Protein AF-S9NS95-F1 (afdb_monomer_lite)

Structure (mmCIF, N/CA/C/O backbone):
data_AF-S9NS95-F1
#
_entry.id   AF-S9NS95-F1
#
loop_
_atom_site.group_PDB
_atom_site.id
_atom_site.type_symbol
_atom_site.label_atom_id
_atom_site.label_alt_id
_atom_site.label_comp_id
_atom_site.label_asym_id
_atom_site.label_entity_id
_atom_site.label_seq_id
_atom_site.pdbx_PDB_ins_code
_atom_site.Cartn_x
_atom_site.Cartn_y
_atom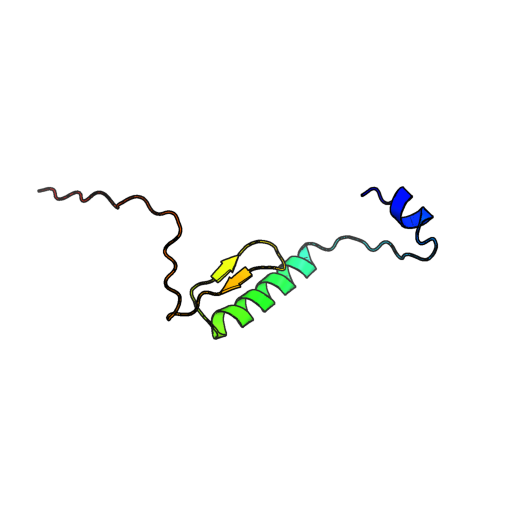_site.Cartn_z
_atom_site.occupancy
_atom_site.B_iso_or_equiv
_atom_site.auth_seq_id
_atom_site.auth_comp_id
_atom_site.auth_asym_id
_atom_site.auth_atom_id
_atom_site.pdbx_PDB_model_num
ATOM 1 N N . MET A 1 1 ? 0.105 12.583 12.468 1.00 76.44 1 MET A N 1
ATOM 2 C CA . MET A 1 1 ? -1.095 12.833 13.302 1.00 76.44 1 MET A CA 1
ATOM 3 C C . MET A 1 1 ? -1.223 11.698 14.309 1.00 76.44 1 MET A C 1
ATOM 5 O O . MET A 1 1 ? -0.911 10.575 13.941 1.00 76.44 1 MET A O 1
ATOM 9 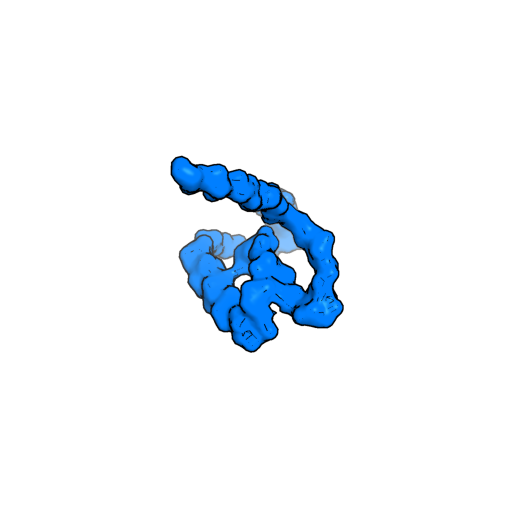N N . LEU A 1 2 ? -1.613 11.967 15.557 1.00 92.50 2 LEU A N 1
ATOM 10 C CA . LEU A 1 2 ? -1.799 10.922 16.575 1.00 92.50 2 LEU A CA 1
ATOM 11 C C . LEU A 1 2 ? -3.232 10.370 16.526 1.00 92.50 2 LEU A C 1
ATOM 13 O O . LEU A 1 2 ? -4.167 11.142 16.313 1.00 92.50 2 LEU A O 1
ATOM 17 N N . ALA A 1 3 ? -3.414 9.071 16.790 1.00 91.81 3 ALA A N 1
ATOM 18 C CA . ALA A 1 3 ? -4.737 8.431 16.801 1.00 91.81 3 ALA A CA 1
ATOM 19 C C . ALA A 1 3 ? -5.708 9.100 17.793 1.00 91.81 3 ALA A C 1
ATOM 21 O O . ALA A 1 3 ? -6.846 9.383 17.440 1.00 91.81 3 ALA A O 1
ATOM 22 N N . VAL A 1 4 ? -5.220 9.483 18.980 1.00 95.62 4 VAL A N 1
ATOM 23 C CA . VAL A 1 4 ? -6.003 10.205 20.005 1.00 95.62 4 VAL A CA 1
ATOM 24 C C . VAL A 1 4 ? -6.540 11.541 19.481 1.00 95.62 4 VAL A C 1
ATOM 26 O O . VAL A 1 4 ? -7.642 11.965 19.821 1.00 95.62 4 VAL A O 1
ATOM 29 N N . THR A 1 5 ? -5.775 12.235 18.634 1.00 97.56 5 THR A N 1
ATOM 30 C CA . THR A 1 5 ? -6.247 13.474 18.006 1.00 97.56 5 THR A CA 1
ATOM 31 C C . THR A 1 5 ? -7.359 13.185 16.998 1.00 97.56 5 THR A C 1
ATOM 33 O O . THR A 1 5 ? -8.326 13.939 16.946 1.00 97.56 5 THR A O 1
ATOM 36 N N . ALA A 1 6 ? -7.246 12.098 16.226 1.00 95.81 6 ALA A N 1
ATOM 37 C CA . ALA A 1 6 ? -8.266 11.693 15.258 1.00 95.81 6 ALA A CA 1
ATOM 38 C C . ALA A 1 6 ? -9.576 11.271 15.942 1.00 95.81 6 ALA A C 1
ATOM 40 O O . ALA A 1 6 ? -10.641 11.721 15.531 1.00 95.81 6 ALA A O 1
ATOM 41 N N . GLU A 1 7 ? -9.499 10.497 17.025 1.00 96.94 7 GLU A N 1
ATOM 42 C CA . GLU A 1 7 ? -10.662 10.062 17.810 1.00 96.94 7 GLU A CA 1
ATOM 43 C C . GLU A 1 7 ? -11.433 11.248 18.407 1.00 96.94 7 GLU A C 1
ATOM 45 O O . GLU A 1 7 ? -12.656 11.303 18.338 1.00 96.94 7 GLU A O 1
ATOM 50 N N . ARG A 1 8 ? -10.729 12.262 18.927 1.00 97.12 8 ARG A N 1
ATOM 51 C CA . ARG A 1 8 ? -11.375 13.474 19.461 1.00 97.12 8 ARG A CA 1
ATOM 52 C C . ARG A 1 8 ? -12.135 14.271 18.400 1.00 97.12 8 ARG A C 1
ATOM 54 O O . ARG A 1 8 ? -13.136 14.900 18.729 1.00 97.12 8 ARG A O 1
ATOM 61 N N . LEU A 1 9 ? -11.637 14.293 17.163 1.00 97.38 9 LEU A N 1
ATOM 62 C CA . LEU A 1 9 ? -12.279 14.993 16.045 1.00 97.38 9 LEU A CA 1
ATOM 63 C C . LEU A 1 9 ? -13.418 14.171 15.433 1.00 97.38 9 LEU A C 1
ATOM 65 O O . LEU A 1 9 ? -14.386 14.742 14.940 1.00 97.38 9 LEU A O 1
ATOM 69 N N . CYS A 1 10 ? -13.307 12.844 15.470 1.00 97.38 10 CYS A N 1
ATOM 70 C CA . CYS A 1 10 ? -14.302 11.918 14.950 1.00 97.38 10 CYS A CA 1
ATOM 71 C C . CYS A 1 10 ? -14.472 10.727 15.913 1.00 97.38 10 CYS A C 1
ATOM 73 O O . CYS A 1 10 ? -13.849 9.681 15.712 1.00 97.38 10 CYS A O 1
ATOM 75 N N . PRO A 1 11 ? -15.336 10.850 16.942 1.00 96.75 11 PRO A N 1
ATOM 76 C CA . PRO A 1 11 ? -15.521 9.804 17.958 1.00 96.75 11 PRO A CA 1
ATOM 77 C C . PRO A 1 11 ? -16.100 8.490 17.421 1.00 96.75 11 PRO A C 1
ATOM 79 O O . PRO A 1 11 ? -16.060 7.468 18.097 1.00 96.75 11 PRO A O 1
ATOM 82 N N . HIS A 1 12 ? -16.659 8.513 16.210 1.00 96.88 12 HIS A N 1
ATOM 83 C CA . HIS A 1 12 ? -17.225 7.343 15.537 1.00 96.88 12 HIS A CA 1
ATOM 84 C C . HIS A 1 12 ? -16.274 6.732 14.495 1.00 96.88 12 HIS A C 1
ATOM 86 O O . HIS A 1 12 ? -16.684 5.851 13.740 1.00 96.88 12 HIS A O 1
ATOM 92 N N . ALA A 1 13 ? -15.024 7.202 14.412 1.00 95.44 13 ALA A N 1
ATOM 93 C CA . ALA A 1 13 ? -14.033 6.640 13.503 1.00 95.44 13 ALA A CA 1
ATOM 94 C C . ALA A 1 13 ? -13.726 5.175 13.852 1.00 95.44 13 ALA A C 1
ATOM 96 O O . ALA A 1 13 ? -13.584 4.806 15.017 1.00 95.44 13 ALA A O 1
ATOM 97 N N . ILE A 1 14 ? -13.584 4.342 12.821 1.00 95.75 14 ILE A N 1
ATOM 98 C CA . ILE A 1 14 ? -13.192 2.939 12.960 1.00 95.75 14 ILE A CA 1
ATOM 99 C C . ILE A 1 14 ? -11.690 2.838 12.681 1.00 95.75 14 ILE A C 1
ATOM 101 O O . ILE A 1 14 ? -11.238 3.160 11.583 1.00 95.75 14 ILE A O 1
ATOM 105 N N . PHE A 1 15 ? -10.918 2.371 13.663 1.00 94.94 15 PHE A N 1
ATOM 106 C CA . PHE A 1 15 ? -9.475 2.159 13.535 1.00 94.94 15 PHE A CA 1
ATOM 107 C C . PHE A 1 15 ? -9.198 0.697 13.173 1.00 94.94 15 PHE A C 1
ATOM 109 O O . PHE A 1 15 ? -9.300 -0.195 14.014 1.00 94.94 15 PHE A O 1
ATOM 116 N N . GLY A 1 16 ? -8.899 0.451 11.898 1.00 92.94 16 GLY A N 1
ATOM 117 C CA . GLY A 1 16 ? -8.614 -0.887 11.379 1.00 92.94 16 GLY A CA 1
ATOM 118 C C . GLY A 1 16 ? -7.160 -1.333 11.592 1.00 92.94 16 GLY A C 1
ATOM 119 O O . GLY A 1 16 ? -6.276 -0.491 11.770 1.00 92.94 16 GLY A O 1
ATOM 120 N N . PRO A 1 17 ? -6.892 -2.652 11.553 1.00 95.25 17 PRO A N 1
ATOM 121 C CA . PRO A 1 17 ? -5.531 -3.173 11.533 1.00 95.25 17 PRO A CA 1
ATOM 122 C C . PRO A 1 17 ? -4.844 -2.850 10.200 1.00 95.25 17 PRO A C 1
ATOM 124 O O . PRO A 1 17 ? -5.491 -2.755 9.158 1.00 95.25 17 PRO A O 1
ATOM 127 N N . LEU A 1 18 ? -3.519 -2.730 10.237 1.00 94.25 18 LEU A N 1
ATOM 128 C CA . LEU A 1 18 ? -2.695 -2.548 9.047 1.00 94.25 18 LEU A CA 1
ATOM 129 C C . LEU A 1 18 ? -2.360 -3.910 8.426 1.00 94.25 18 LEU A C 1
ATOM 131 O O . LEU A 1 18 ? -1.765 -4.756 9.095 1.00 94.25 18 LEU A O 1
ATOM 135 N N . ASP A 1 19 ? -2.723 -4.116 7.159 1.00 96.44 19 ASP A N 1
ATOM 136 C CA . ASP A 1 19 ? -2.475 -5.361 6.422 1.00 96.44 19 ASP A CA 1
ATOM 137 C C . ASP A 1 19 ? -1.538 -5.125 5.230 1.00 96.44 19 ASP A C 1
ATOM 139 O O . ASP A 1 19 ? -1.940 -5.053 4.069 1.00 96.44 19 ASP A O 1
ATOM 143 N N . PHE A 1 20 ? -0.239 -5.066 5.529 1.00 96.00 20 PHE A N 1
ATOM 144 C CA . PHE A 1 20 ? 0.800 -4.868 4.516 1.00 96.00 20 PHE A CA 1
ATOM 145 C C . PHE A 1 20 ? 0.865 -5.977 3.461 1.00 96.00 20 PHE A C 1
ATOM 147 O O . PHE A 1 20 ? 1.384 -5.749 2.366 1.00 96.00 20 PHE A O 1
ATOM 154 N N . THR A 1 21 ? 0.395 -7.185 3.784 1.00 98.00 21 THR A N 1
ATOM 155 C C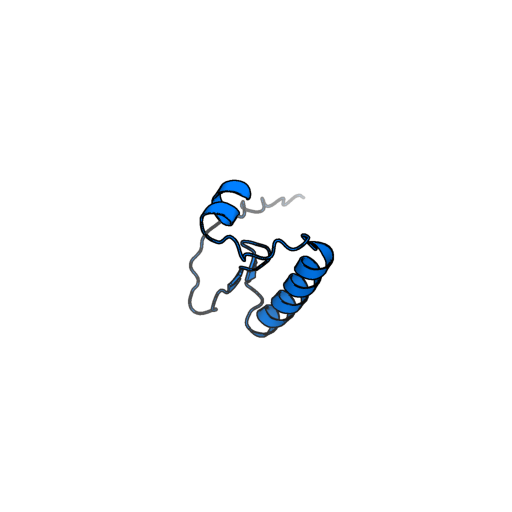A . THR A 1 21 ? 0.415 -8.307 2.837 1.00 98.00 21 THR A CA 1
ATOM 156 C C . THR A 1 21 ? -0.631 -8.074 1.763 1.00 98.00 21 THR A C 1
ATOM 158 O O . THR A 1 21 ? -0.327 -8.163 0.570 1.00 98.00 21 THR A O 1
ATOM 161 N N . ARG A 1 22 ? -1.846 -7.715 2.187 1.00 97.19 22 ARG A N 1
ATOM 162 C CA . ARG A 1 22 ? -2.929 -7.358 1.276 1.00 97.19 22 ARG A CA 1
ATOM 163 C C . ARG A 1 22 ? -2.581 -6.124 0.457 1.00 97.19 22 ARG A C 1
ATOM 165 O O . ARG A 1 22 ? -2.724 -6.171 -0.765 1.00 97.19 22 ARG A O 1
ATOM 172 N N . ASP A 1 23 ? -2.081 -5.069 1.093 1.00 96.12 23 ASP A N 1
ATOM 173 C CA . ASP A 1 23 ? -1.770 -3.819 0.394 1.00 96.12 23 ASP A CA 1
ATOM 174 C C . ASP A 1 23 ? -0.680 -4.033 -0.669 1.00 96.12 23 ASP A C 1
ATOM 176 O O . ASP A 1 23 ? -0.803 -3.563 -1.801 1.00 96.12 23 ASP A O 1
ATOM 180 N N . ARG A 1 24 ? 0.344 -4.847 -0.369 1.00 97.56 24 ARG A N 1
ATOM 181 C CA . ARG A 1 24 ? 1.377 -5.224 -1.347 1.00 97.56 24 ARG A CA 1
ATOM 182 C C . ARG A 1 24 ? 0.826 -6.063 -2.496 1.00 97.56 24 ARG A C 1
ATOM 184 O O . ARG A 1 24 ? 1.209 -5.838 -3.644 1.00 97.56 24 ARG A O 1
ATOM 191 N N . ALA A 1 25 ? -0.059 -7.017 -2.215 1.00 98.38 25 ALA A N 1
ATOM 192 C CA . ALA A 1 25 ? -0.677 -7.829 -3.260 1.00 98.38 25 ALA A CA 1
ATOM 193 C C . ALA A 1 25 ? -1.488 -6.962 -4.238 1.00 98.38 25 ALA A C 1
ATOM 195 O O . ALA A 1 25 ? -1.396 -7.145 -5.454 1.00 98.38 25 ALA A O 1
ATOM 196 N N . VAL A 1 26 ? -2.227 -5.979 -3.714 1.00 97.94 26 VAL A N 1
ATOM 197 C CA . VAL A 1 26 ? -2.980 -5.012 -4.524 1.00 97.94 26 VAL A CA 1
ATOM 198 C C . VAL A 1 26 ? -2.039 -4.117 -5.330 1.00 97.94 26 VAL A C 1
ATOM 200 O O . VAL A 1 26 ? -2.238 -3.974 -6.534 1.00 97.94 26 VAL A O 1
ATOM 203 N N . ALA A 1 27 ? -0.980 -3.584 -4.717 1.00 97.81 27 ALA A N 1
ATOM 204 C CA . ALA A 1 27 ? 0.016 -2.770 -5.414 1.00 97.81 27 ALA A CA 1
ATOM 205 C C . ALA A 1 27 ? 0.651 -3.507 -6.604 1.00 97.81 27 ALA A C 1
ATOM 207 O O . ALA A 1 27 ? 0.784 -2.943 -7.691 1.00 97.81 27 ALA A O 1
ATOM 208 N N . HIS A 1 28 ? 0.981 -4.794 -6.440 1.00 97.38 28 HIS A N 1
ATOM 209 C CA . HIS A 1 28 ? 1.467 -5.619 -7.547 1.00 97.38 28 HIS A CA 1
ATOM 210 C C . HIS A 1 28 ? 0.430 -5.752 -8.664 1.00 97.38 28 HIS A C 1
ATOM 212 O O . HIS A 1 28 ? 0.768 -5.542 -9.826 1.00 97.38 28 HIS A O 1
ATOM 218 N N . ALA A 1 29 ? -0.833 -6.034 -8.335 1.00 98.19 29 ALA A N 1
ATOM 219 C CA . ALA A 1 29 ? -1.895 -6.124 -9.337 1.00 98.19 29 ALA A CA 1
ATOM 220 C C . ALA A 1 29 ? -2.094 -4.800 -10.103 1.00 98.19 29 ALA A C 1
ATOM 222 O O . ALA A 1 29 ? -2.253 -4.811 -11.327 1.00 98.19 29 ALA A O 1
ATOM 223 N N . CYS A 1 30 ? -2.029 -3.661 -9.407 1.00 97.94 30 CYS A N 1
ATOM 224 C CA . CYS A 1 30 ? -2.057 -2.333 -10.022 1.00 97.94 30 CYS A CA 1
ATOM 225 C C . CYS A 1 30 ? -0.844 -2.098 -10.930 1.00 97.94 30 CYS A C 1
ATOM 227 O O . CYS A 1 30 ? -0.996 -1.595 -12.041 1.00 97.94 30 CYS A O 1
ATOM 229 N N . ARG A 1 31 ? 0.356 -2.523 -10.525 1.00 96.75 31 ARG A N 1
ATOM 230 C CA . ARG A 1 31 ? 1.551 -2.414 -11.371 1.00 96.75 31 ARG A CA 1
ATOM 231 C C . ARG A 1 31 ? 1.416 -3.217 -12.669 1.00 96.75 31 ARG A C 1
ATOM 233 O O . ARG A 1 31 ? 1.766 -2.708 -13.731 1.00 96.75 31 ARG A O 1
ATOM 240 N N . GLU A 1 32 ? 0.854 -4.423 -12.611 1.00 97.56 32 GLU A N 1
ATOM 241 C CA . GLU A 1 32 ? 0.567 -5.230 -13.809 1.00 97.56 32 GLU A CA 1
ATOM 242 C C . GLU A 1 32 ? -0.495 -4.584 -14.722 1.00 97.56 32 GLU A C 1
ATOM 244 O O . GLU A 1 32 ? -0.513 -4.812 -15.932 1.00 97.56 32 GLU A O 1
ATOM 249 N N . LEU A 1 33 ? -1.393 -3.754 -14.177 1.00 97.12 33 LEU A N 1
ATOM 250 C CA . LEU A 1 33 ? -2.273 -2.895 -14.977 1.00 97.12 33 LEU A CA 1
ATOM 251 C C . LEU A 1 33 ? -1.483 -1.780 -15.666 1.00 97.12 33 LEU A C 1
ATOM 253 O O . LEU A 1 33 ? -1.610 -1.615 -16.878 1.00 97.12 33 LEU A O 1
ATOM 257 N N . CYS A 1 34 ? -0.639 -1.058 -14.929 1.00 96.50 34 CYS A N 1
ATOM 258 C CA . CYS A 1 34 ? 0.177 0.029 -15.474 1.00 96.50 34 CYS A CA 1
ATOM 259 C C . CYS A 1 34 ? 1.098 -0.438 -16.613 1.00 96.50 34 CYS A C 1
ATOM 261 O O . CYS A 1 34 ? 1.227 0.267 -17.613 1.00 96.50 34 CYS A O 1
ATOM 263 N N . LEU A 1 35 ? 1.662 -1.648 -16.511 1.00 96.06 35 LEU A N 1
ATOM 264 C CA . LEU A 1 35 ? 2.525 -2.239 -17.544 1.00 96.06 35 LEU A CA 1
ATOM 265 C C . LEU A 1 35 ? 1.824 -2.461 -18.891 1.00 96.06 35 LEU A C 1
ATOM 267 O O . LEU A 1 35 ? 2.490 -2.567 -19.917 1.00 96.06 35 LEU A O 1
ATOM 271 N N . ARG A 1 36 ? 0.485 -2.492 -18.923 1.00 95.81 36 ARG A N 1
ATOM 272 C CA . ARG A 1 36 ? -0.275 -2.538 -20.185 1.00 95.81 36 ARG A CA 1
ATOM 273 C C . ARG A 1 36 ? -0.281 -1.201 -20.921 1.00 95.81 36 ARG A C 1
ATOM 275 O O . ARG A 1 36 ? -0.604 -1.176 -22.104 1.00 95.81 36 ARG A O 1
ATOM 282 N N . HIS A 1 37 ? 0.022 -0.106 -20.228 1.00 94.00 37 HIS A N 1
ATOM 283 C CA . HIS A 1 37 ? 0.022 1.243 -20.788 1.00 94.00 37 HIS A CA 1
ATOM 284 C C . HIS A 1 37 ? 1.423 1.701 -21.203 1.00 94.00 37 HIS A C 1
ATOM 286 O O . HIS A 1 37 ? 1.566 2.339 -22.242 1.00 94.00 37 HIS A O 1
ATOM 292 N N . THR A 1 38 ? 2.448 1.390 -20.409 1.00 94.62 38 THR A N 1
ATOM 293 C CA . THR A 1 38 ? 3.852 1.704 -20.714 1.00 94.62 38 THR A CA 1
ATOM 294 C C . THR A 1 38 ? 4.778 0.808 -19.896 1.00 94.62 38 THR A C 1
ATOM 296 O O . THR A 1 38 ? 4.447 0.415 -18.777 1.00 94.62 38 THR A O 1
ATOM 299 N N . ASP A 1 39 ? 5.956 0.507 -20.431 1.00 93.50 39 ASP A N 1
ATOM 300 C CA . ASP A 1 39 ? 7.043 -0.150 -19.701 1.00 93.50 39 ASP A CA 1
ATOM 301 C C . ASP A 1 39 ? 7.869 0.846 -18.862 1.00 93.50 39 ASP A C 1
ATOM 303 O O . ASP A 1 39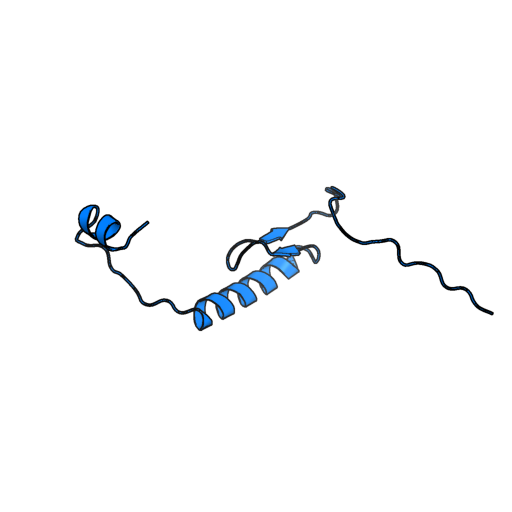 ? 8.601 0.446 -17.954 1.00 93.50 39 ASP A O 1
ATOM 307 N N . ARG A 1 40 ? 7.715 2.154 -19.114 1.00 95.12 40 ARG A N 1
ATOM 308 C CA . ARG A 1 40 ? 8.398 3.246 -18.403 1.00 95.12 40 ARG A CA 1
ATOM 309 C C . ARG A 1 40 ? 7.592 3.710 -17.191 1.00 95.12 40 ARG A C 1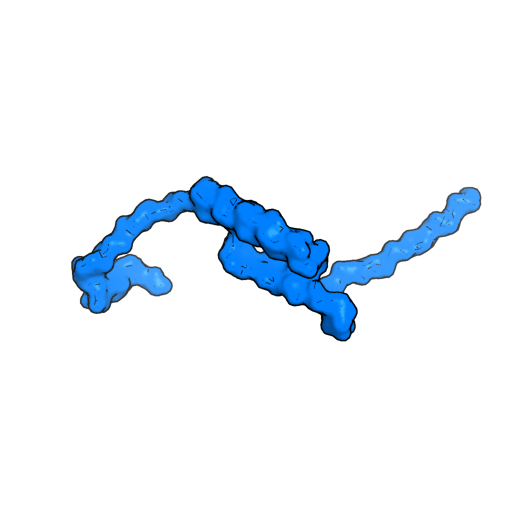
ATOM 311 O O . ARG A 1 40 ? 6.890 4.722 -17.246 1.00 95.12 40 ARG A O 1
ATOM 318 N N . ILE A 1 41 ? 7.701 2.950 -16.106 1.00 95.38 41 ILE A N 1
ATOM 319 C CA . ILE A 1 41 ? 7.005 3.205 -14.839 1.00 95.38 41 ILE A CA 1
ATOM 320 C C . ILE A 1 41 ? 8.024 3.551 -13.750 1.00 95.38 41 ILE A C 1
ATOM 322 O O . ILE A 1 41 ? 8.939 2.766 -13.499 1.00 95.38 41 ILE A O 1
ATOM 326 N N . GLU A 1 42 ? 7.822 4.674 -13.063 1.00 95.44 42 GLU A N 1
ATOM 327 C CA . GLU A 1 42 ? 8.571 5.073 -11.865 1.00 95.44 42 GLU A CA 1
ATOM 328 C C . GLU A 1 42 ? 7.688 4.890 -10.616 1.00 95.44 42 GLU A C 1
ATOM 330 O O . GLU A 1 42 ? 6.735 5.648 -10.425 1.00 95.44 42 GLU A O 1
ATOM 335 N N . PRO A 1 43 ? 7.947 3.879 -9.770 1.00 95.44 43 PRO A N 1
ATOM 336 C CA . PRO A 1 43 ? 7.219 3.693 -8.516 1.00 95.44 43 PRO A CA 1
ATOM 337 C C . PRO A 1 43 ? 7.595 4.777 -7.498 1.00 95.44 43 PRO A C 1
ATOM 339 O O . PRO A 1 43 ? 8.781 4.964 -7.224 1.00 95.44 43 PRO A O 1
ATOM 342 N N . LEU A 1 44 ? 6.601 5.443 -6.905 1.00 96.06 44 LEU A N 1
ATOM 343 C CA . LEU A 1 44 ? 6.812 6.498 -5.902 1.00 96.06 44 LEU A CA 1
ATOM 344 C C . LEU A 1 44 ? 6.456 6.024 -4.489 1.00 96.06 44 LEU A C 1
ATOM 346 O O . LEU A 1 44 ? 7.194 6.269 -3.534 1.00 96.06 44 LEU A O 1
ATOM 350 N N . SER A 1 45 ? 5.347 5.301 -4.365 1.00 95.94 45 SER A N 1
ATOM 351 C CA . SER A 1 45 ? 4.879 4.686 -3.126 1.00 95.94 45 SER A CA 1
ATOM 352 C C . SER A 1 45 ? 4.228 3.334 -3.435 1.00 95.94 45 SER A C 1
ATOM 354 O O . SER A 1 45 ? 4.334 2.803 -4.541 1.00 95.94 45 SER A O 1
ATOM 356 N N . LEU A 1 46 ? 3.570 2.739 -2.441 1.00 96.25 46 LEU A N 1
ATOM 357 C CA . LEU A 1 46 ? 2.824 1.498 -2.629 1.00 96.25 46 LEU A CA 1
ATOM 358 C C . LEU A 1 46 ? 1.615 1.681 -3.562 1.00 96.25 46 LEU A C 1
ATOM 360 O O . LEU A 1 46 ? 1.263 0.774 -4.312 1.00 96.25 46 LEU A O 1
ATOM 364 N N . ASP A 1 47 ? 0.989 2.847 -3.494 1.00 96.25 47 ASP A N 1
ATOM 365 C CA . ASP A 1 47 ? -0.245 3.216 -4.176 1.00 96.25 47 ASP A CA 1
ATOM 366 C C . ASP A 1 47 ? -0.042 4.243 -5.303 1.00 96.25 47 ASP A C 1
ATOM 368 O O . ASP A 1 47 ? -0.985 4.532 -6.037 1.00 96.25 47 ASP A O 1
ATOM 372 N N . GLU A 1 48 ? 1.183 4.739 -5.500 1.00 97.19 48 GLU A N 1
ATOM 373 C CA . GLU A 1 48 ? 1.502 5.760 -6.500 1.00 97.19 48 GLU A CA 1
ATOM 374 C C . GLU A 1 48 ? 2.671 5.360 -7.411 1.00 97.19 48 GLU A C 1
ATOM 376 O O . GLU A 1 48 ? 3.722 4.884 -6.969 1.00 97.19 48 GLU A O 1
ATOM 381 N N . ALA A 1 49 ? 2.507 5.620 -8.711 1.00 97.31 49 ALA A N 1
ATOM 382 C CA . ALA A 1 49 ? 3.558 5.498 -9.715 1.00 97.31 49 ALA A CA 1
ATOM 383 C C . ALA A 1 49 ? 3.352 6.502 -10.861 1.00 97.31 49 ALA A C 1
ATOM 385 O O . ALA A 1 49 ? 2.222 6.746 -11.291 1.00 97.31 49 ALA A O 1
ATOM 386 N N . CYS A 1 50 ? 4.450 7.037 -11.393 1.00 95.31 50 CYS A N 1
ATOM 387 C CA . CYS A 1 50 ? 4.456 7.880 -12.587 1.00 95.31 50 CYS A CA 1
ATOM 388 C C . CYS A 1 50 ? 4.629 7.029 -13.853 1.00 95.31 50 CYS A C 1
ATOM 390 O O . CYS A 1 50 ? 5.468 6.129 -13.899 1.00 95.31 50 CYS A O 1
ATOM 392 N N . LEU A 1 51 ? 3.847 7.325 -14.895 1.00 95.69 51 LEU A N 1
ATOM 393 C CA . LEU A 1 51 ? 3.906 6.655 -16.198 1.00 95.69 51 LEU A CA 1
ATOM 394 C C . LEU A 1 51 ? 4.387 7.650 -17.255 1.00 95.69 51 LEU A C 1
ATOM 396 O O . LEU A 1 51 ? 3.767 8.697 -17.447 1.00 95.69 51 LEU A O 1
ATOM 400 N N . ALA A 1 52 ? 5.465 7.319 -17.966 1.00 89.88 52 ALA A N 1
ATOM 401 C CA . ALA A 1 52 ? 5.976 8.171 -19.035 1.00 89.88 52 ALA A CA 1
ATOM 402 C C . ALA A 1 52 ? 5.343 7.815 -20.388 1.00 89.88 52 ALA A C 1
ATOM 404 O O . ALA A 1 52 ? 5.322 6.648 -20.796 1.00 89.88 52 ALA A O 1
ATOM 405 N N . ASN A 1 53 ? 4.884 8.836 -21.115 1.00 84.19 53 ASN A N 1
ATOM 406 C CA . ASN A 1 53 ? 4.469 8.710 -22.510 1.00 84.19 53 ASN A CA 1
ATOM 407 C C . ASN A 1 53 ? 5.709 8.828 -23.426 1.00 84.19 53 ASN A C 1
ATOM 409 O O . ASN A 1 53 ? 6.570 9.668 -23.147 1.00 84.19 53 ASN A O 1
ATOM 413 N N . PRO A 1 54 ? 5.845 8.042 -24.512 1.00 70.38 54 PRO A N 1
ATOM 414 C CA . PRO A 1 54 ? 6.931 8.181 -25.490 1.00 70.38 54 PRO A CA 1
ATOM 415 C C . PRO A 1 54 ? 7.167 9.608 -26.015 1.00 70.38 54 PRO A C 1
ATOM 417 O O . PRO A 1 54 ? 8.317 9.968 -26.257 1.00 70.38 54 PRO A O 1
ATOM 420 N N . GLU A 1 55 ? 6.118 10.423 -26.138 1.00 68.19 55 GLU A N 1
ATOM 421 C CA . GLU A 1 55 ? 6.191 11.822 -26.601 1.00 68.19 55 GLU A CA 1
ATOM 422 C C . GLU A 1 55 ? 6.868 12.755 -25.572 1.00 68.19 55 GLU A C 1
ATOM 424 O O . GLU A 1 55 ? 7.475 13.768 -25.916 1.00 68.19 55 GLU A O 1
ATOM 429 N N . THR A 1 56 ? 6.773 12.414 -24.284 1.00 59.28 56 THR A N 1
ATOM 430 C CA . THR A 1 56 ? 7.361 13.156 -23.162 1.00 59.28 56 THR A CA 1
ATOM 431 C C . THR A 1 56 ? 8.671 12.498 -22.750 1.00 59.28 56 THR A C 1
ATOM 433 O O . THR A 1 56 ? 8.744 11.778 -21.757 1.00 59.28 56 THR A O 1
ATOM 436 N N . SER A 1 57 ? 9.730 12.741 -23.520 1.00 55.72 57 SER A N 1
ATOM 437 C CA . SER A 1 57 ? 11.096 12.393 -23.115 1.00 55.72 57 SER A CA 1
ATOM 438 C C . SER A 1 57 ? 11.672 13.515 -22.242 1.00 55.72 57 SER A C 1
ATOM 440 O O . SER A 1 57 ? 12.567 14.251 -22.654 1.00 55.72 57 SER A O 1
ATOM 442 N N . SER A 1 58 ? 11.125 13.717 -21.039 1.00 54.44 58 SER A N 1
ATOM 443 C CA . SER A 1 58 ? 11.804 14.541 -20.036 1.00 54.44 58 SER A CA 1
ATOM 444 C C . SER A 1 58 ? 12.907 13.696 -19.411 1.00 54.44 58 SER A C 1
ATOM 446 O O . SER A 1 58 ? 12.673 12.890 -18.514 1.00 54.44 58 SER A O 1
ATOM 448 N N . ALA A 1 59 ? 14.115 13.852 -19.943 1.00 55.81 59 ALA A N 1
ATOM 449 C CA . ALA A 1 59 ? 15.323 13.302 -19.362 1.00 55.81 59 ALA A CA 1
ATOM 450 C C . ALA A 1 59 ? 15.549 13.885 -17.953 1.00 55.81 59 ALA A C 1
ATOM 452 O O . ALA A 1 59 ? 16.053 14.993 -17.798 1.00 55.81 59 ALA A O 1
ATOM 453 N N . SER A 1 60 ? 15.196 13.120 -16.927 1.00 56.72 60 SER A N 1
ATOM 454 C CA . SER A 1 60 ? 15.645 13.282 -15.540 1.00 56.72 60 SER A CA 1
ATOM 455 C C . SER A 1 60 ? 15.413 11.937 -14.851 1.00 56.72 60 SER A C 1
ATOM 457 O O . SER A 1 60 ? 14.304 11.435 -14.917 1.00 56.72 60 SER A O 1
ATOM 459 N N . SER A 1 61 ? 16.350 11.245 -14.211 1.00 56.12 61 SER A N 1
ATOM 460 C CA . SER A 1 61 ? 17.737 11.518 -13.842 1.00 56.12 61 SER A CA 1
ATOM 461 C C . SER A 1 61 ? 18.351 10.190 -13.370 1.00 56.12 61 SER A C 1
ATOM 463 O O . SER A 1 61 ? 17.716 9.494 -12.585 1.00 56.12 61 SER A O 1
ATOM 465 N N . GLY A 1 62 ? 19.590 9.876 -13.774 1.00 53.00 62 GLY A N 1
ATOM 466 C CA . GLY A 1 62 ? 20.443 8.920 -13.050 1.00 53.00 62 GLY A CA 1
ATOM 467 C C . GLY A 1 62 ? 20.863 7.653 -13.802 1.00 53.00 62 GLY A C 1
ATOM 468 O O . GLY A 1 62 ? 20.350 6.568 -13.558 1.00 53.00 62 GLY A O 1
ATOM 469 N N . SER A 1 63 ? 21.890 7.748 -14.643 1.00 49.97 63 SER A N 1
ATOM 470 C CA . SER A 1 63 ? 22.821 6.632 -14.875 1.00 49.97 63 SER A CA 1
ATOM 471 C C . SER A 1 63 ? 24.210 7.210 -15.157 1.00 49.97 63 SER A C 1
ATOM 473 O O . SER A 1 63 ? 24.310 8.132 -15.970 1.00 49.97 63 SER A O 1
ATOM 475 N N . PRO A 1 64 ? 25.284 6.745 -14.489 1.00 47.88 64 PRO A N 1
ATOM 476 C CA . PRO A 1 64 ? 26.635 7.154 -14.846 1.00 47.88 64 PRO A CA 1
ATOM 477 C C . PRO A 1 64 ? 27.016 6.526 -16.197 1.00 47.88 64 PRO A C 1
ATOM 479 O O . PRO A 1 64 ? 26.496 5.460 -16.543 1.00 47.88 64 PRO A O 1
ATOM 482 N N . PRO A 1 65 ? 27.916 7.151 -16.977 1.00 47.84 65 PRO A N 1
ATOM 483 C CA . PRO A 1 65 ? 28.354 6.581 -18.241 1.00 47.84 65 PRO A CA 1
ATOM 484 C C . PRO A 1 65 ? 29.063 5.253 -17.972 1.00 47.84 65 PRO A C 1
ATOM 486 O O . PRO A 1 65 ? 30.033 5.196 -17.214 1.00 47.84 65 PRO A O 1
ATOM 489 N N . THR A 1 66 ? 28.576 4.178 -18.590 1.00 58.97 66 THR A N 1
ATOM 490 C CA . THR A 1 66 ? 29.273 2.894 -18.623 1.00 58.97 66 THR A CA 1
ATOM 491 C C . THR A 1 66 ? 30.627 3.125 -19.291 1.00 58.97 66 THR A C 1
ATOM 493 O O . THR A 1 66 ? 30.714 3.332 -20.501 1.00 58.97 66 THR A O 1
ATOM 496 N N . GLY A 1 67 ? 31.680 3.174 -18.474 1.00 47.34 67 GLY A N 1
ATOM 497 C CA . GLY A 1 67 ? 33.053 3.307 -18.930 1.00 47.34 67 GLY A CA 1
ATOM 498 C C . GLY A 1 67 ? 33.391 2.157 -19.868 1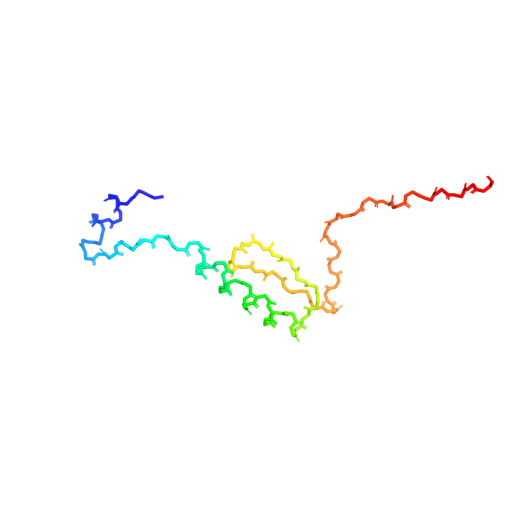.00 47.34 67 GLY A C 1
ATOM 499 O O . GLY A 1 67 ? 33.282 0.988 -19.503 1.00 47.34 67 GLY A O 1
ATOM 500 N N . GLY A 1 68 ? 33.783 2.499 -21.092 1.00 54.84 68 GLY A N 1
ATOM 501 C CA . GLY A 1 68 ? 34.354 1.542 -22.020 1.00 54.84 68 GLY A CA 1
ATOM 502 C C . GLY A 1 68 ? 35.648 0.975 -21.446 1.00 54.84 68 GLY A C 1
ATOM 503 O O . GLY A 1 68 ? 36.571 1.722 -21.134 1.00 54.84 68 GLY A O 1
ATOM 504 N N . SER A 1 69 ? 35.735 -0.348 -21.364 1.00 51.59 69 SER A N 1
ATOM 505 C CA . SER A 1 69 ? 37.018 -1.039 -21.351 1.00 51.59 69 SER A CA 1
ATOM 506 C C . SER A 1 69 ? 37.139 -1.803 -22.663 1.00 51.59 69 SER A C 1
ATOM 508 O O . SER A 1 69 ? 36.563 -2.871 -22.854 1.00 51.59 69 SER A O 1
ATOM 510 N N . ARG A 1 70 ? 37.842 -1.178 -23.610 1.00 52.72 70 ARG A N 1
ATOM 511 C CA . ARG A 1 70 ? 38.576 -1.891 -24.652 1.00 52.72 70 ARG A CA 1
ATOM 512 C C . ARG A 1 70 ? 39.893 -2.333 -24.018 1.00 52.72 70 ARG A C 1
ATOM 514 O O . ARG A 1 70 ? 40.668 -1.468 -23.633 1.00 52.72 70 ARG A O 1
ATOM 521 N N . MET A 1 71 ? 40.144 -3.632 -23.975 1.00 50.34 71 MET A N 1
ATOM 522 C CA . MET A 1 71 ? 41.469 -4.267 -23.963 1.00 50.34 71 MET A CA 1
ATOM 523 C C . MET A 1 71 ? 41.228 -5.657 -24.580 1.00 50.34 71 MET A C 1
ATOM 525 O O . MET A 1 71 ? 40.253 -6.312 -24.221 1.00 50.34 71 MET A O 1
ATOM 529 N N . GLY A 1 72 ? 41.917 -6.080 -25.639 1.00 48.47 72 GLY A N 1
ATOM 530 C CA . GLY A 1 72 ? 43.338 -5.871 -25.899 1.00 48.47 72 GLY A CA 1
ATOM 531 C C . GLY A 1 72 ? 44.077 -7.034 -25.271 1.00 48.47 72 GLY A C 1
ATOM 532 O O . GLY A 1 72 ? 44.194 -6.993 -24.030 1.00 48.47 72 GLY A O 1
#

Organism: Cystobacter fuscus (strain ATCC 25194 / DSM 2262 / NBRC 100088 / M29) (NCBI:txid1242864)

Radius of gyration: 21.1 Å; chains: 1; bounding box: 61×23×47 Å

InterPro domains:
  IPR001126 UmuC domain [PF00817] (4-53)
  IPR043128 Reverse transcriptase/Diguanylate cyclase domain [G3DSA:3.30.70.270] (18-55)
  IPR043502 DNA/RNA polymerase superfamily [SSF56672] (1-51)

Secondary structure (DSSP, 8-state):
--HHHHHHH-TT---PPP-HHHHHHHHHHHHHHHTTT-S-EEE-SSS-EEE--TT-----S-----------

pLDDT: mean 84.68, std 18.46, range [47.34, 98.38]

Sequence (72 aa):
MLAVTAERLCPHAIFGPLDFTRDRAVAHACRELCLRHTDRIEPLSLDEACLANPETSSASSGSPPTGGSRMG

Foldseek 3Di:
DDPVVVCVVPVPDDDDDDDPVVLQVVLVVVVVVLVVVDPDWADDDSPDIDDDDPVDPPDDDDDDPPDDDDDD